Protein AF-A0A950SQJ6-F1 (afdb_monomer)

Sequence (70 aa):
ELRAQVQARAVGGNSVTEVLQVMLLNNIKIKHPASQIVAMDWARGVTVVKLPKGGMQAVHFDPATLQIKG

Structure (mmCIF, N/CA/C/O backbone):
data_AF-A0A950SQJ6-F1
#
_entry.id   AF-A0A950SQJ6-F1
#
loop_
_atom_site.group_PDB
_atom_site.id
_atom_site.type_symbol
_atom_site.label_atom_id
_atom_site.label_alt_id
_atom_site.label_comp_id
_atom_site.label_asym_id
_atom_site.label_entity_id
_atom_site.label_seq_id
_atom_site.pdbx_PDB_ins_code
_atom_site.Cartn_x
_atom_site.Cartn_y
_atom_site.Cartn_z
_atom_site.occupancy
_atom_site.B_iso_or_equiv
_atom_site.auth_seq_id
_atom_site.auth_comp_id
_atom_site.auth_asym_id
_atom_site.auth_atom_id
_atom_site.pdbx_PDB_model_num
ATOM 1 N N . GLU A 1 1 ? 3.554 5.297 -17.024 1.00 64.56 1 GLU A N 1
ATOM 2 C CA . GLU A 1 1 ? 4.123 6.217 -16.009 1.00 64.56 1 GLU A CA 1
ATOM 3 C C . GLU A 1 1 ? 4.389 5.583 -14.637 1.00 64.56 1 GLU A C 1
ATOM 5 O O . GLU A 1 1 ? 5.476 5.797 -14.118 1.00 64.56 1 GLU A O 1
ATOM 10 N N . LEU A 1 2 ? 3.503 4.749 -14.065 1.00 66.12 2 LEU A N 1
ATOM 11 C CA . LEU A 1 2 ? 3.727 4.128 -12.740 1.00 66.12 2 LEU A CA 1
ATOM 12 C C . LEU A 1 2 ? 4.979 3.225 -12.669 1.00 66.12 2 LEU A C 1
ATOM 14 O O . LEU A 1 2 ? 5.764 3.330 -11.733 1.00 66.12 2 LEU A O 1
ATOM 18 N N . ARG A 1 3 ? 5.224 2.389 -13.691 1.00 66.12 3 ARG A N 1
ATOM 19 C CA . ARG A 1 3 ? 6.415 1.514 -13.745 1.00 66.12 3 ARG A CA 1
ATOM 20 C C . ARG A 1 3 ? 7.741 2.281 -13.704 1.00 66.12 3 ARG A C 1
ATOM 22 O O . ARG A 1 3 ? 8.646 1.863 -12.992 1.00 66.12 3 ARG A O 1
ATOM 29 N N . ALA A 1 4 ? 7.834 3.399 -14.424 1.00 67.19 4 ALA A N 1
ATOM 30 C CA . ALA A 1 4 ? 9.047 4.216 -14.472 1.00 67.19 4 ALA A CA 1
ATOM 31 C C . ALA A 1 4 ? 9.337 4.872 -13.111 1.00 67.19 4 ALA A C 1
ATOM 33 O O . ALA A 1 4 ? 10.474 4.868 -12.652 1.00 67.19 4 ALA A O 1
ATOM 34 N N . GLN A 1 5 ? 8.297 5.355 -12.419 1.00 67.81 5 GLN A N 1
ATOM 35 C CA . GLN A 1 5 ? 8.433 5.896 -11.061 1.00 67.81 5 GLN A CA 1
ATOM 36 C C . GLN A 1 5 ? 8.848 4.828 -10.043 1.00 67.81 5 GLN A C 1
ATOM 38 O O . GLN A 1 5 ? 9.612 5.114 -9.123 1.00 67.81 5 GLN A O 1
ATOM 43 N N . VAL A 1 6 ? 8.347 3.601 -10.200 1.00 65.94 6 VAL A N 1
ATOM 44 C CA . VAL A 1 6 ? 8.689 2.479 -9.321 1.00 65.94 6 VAL A CA 1
ATOM 45 C C . VAL A 1 6 ? 10.136 2.036 -9.544 1.00 65.94 6 VAL A C 1
ATOM 47 O O . VAL A 1 6 ? 10.874 1.884 -8.577 1.00 65.94 6 VAL A O 1
ATOM 50 N N . GLN A 1 7 ? 10.573 1.911 -10.801 1.00 65.44 7 GLN A N 1
ATOM 51 C CA . GLN A 1 7 ? 11.961 1.576 -11.140 1.00 65.44 7 GLN A CA 1
ATOM 52 C C . GLN A 1 7 ? 12.952 2.641 -10.668 1.00 65.44 7 GLN A C 1
ATOM 54 O O . GLN A 1 7 ? 13.989 2.293 -10.117 1.00 65.44 7 GLN A O 1
ATOM 59 N N . ALA A 1 8 ? 12.616 3.925 -10.803 1.00 69.00 8 ALA A N 1
ATOM 60 C CA . ALA A 1 8 ? 13.470 5.014 -10.331 1.00 69.00 8 ALA A CA 1
ATOM 61 C C . ALA A 1 8 ? 13.664 5.016 -8.801 1.00 69.00 8 ALA A C 1
ATOM 63 O O . ALA A 1 8 ? 14.684 5.494 -8.312 1.00 69.00 8 ALA A O 1
ATOM 64 N N . ARG A 1 9 ? 12.695 4.489 -8.039 1.00 64.06 9 ARG A N 1
ATOM 65 C CA . ARG A 1 9 ? 12.748 4.397 -6.568 1.00 64.06 9 ARG A CA 1
ATOM 66 C C . ARG A 1 9 ? 13.303 3.058 -6.062 1.00 64.06 9 ARG A C 1
ATOM 68 O O . ARG A 1 9 ? 13.673 2.970 -4.895 1.00 64.06 9 ARG A O 1
ATOM 75 N N . ALA A 1 10 ? 13.380 2.039 -6.918 1.00 61.66 10 ALA A N 1
ATOM 76 C CA . ALA A 1 10 ? 13.925 0.716 -6.612 1.00 61.66 10 ALA A CA 1
ATOM 77 C C . ALA A 1 10 ? 15.462 0.703 -6.740 1.00 61.66 10 ALA A C 1
ATOM 79 O O . ALA A 1 10 ? 16.035 -0.004 -7.568 1.00 61.66 10 ALA A O 1
ATOM 80 N N . VAL A 1 11 ? 16.127 1.548 -5.949 1.00 62.75 11 VAL A N 1
ATOM 81 C CA . VAL A 1 11 ? 17.589 1.713 -5.910 1.00 62.75 11 VAL A CA 1
ATOM 82 C C . VAL A 1 11 ? 18.101 1.541 -4.477 1.00 62.75 11 VAL A C 1
ATOM 84 O O . VAL A 1 11 ? 17.363 1.765 -3.518 1.00 62.75 11 VAL A O 1
ATOM 87 N N . GLY A 1 12 ? 19.365 1.135 -4.317 1.00 58.47 12 GLY A N 1
ATOM 88 C CA . GLY A 1 12 ? 20.020 1.084 -3.001 1.00 58.47 12 GLY A CA 1
ATOM 89 C C . GLY A 1 12 ? 19.501 -0.000 -2.047 1.00 58.47 12 GLY A C 1
ATOM 90 O O . GLY A 1 12 ? 19.489 0.218 -0.842 1.00 58.47 12 GLY A O 1
ATOM 91 N N 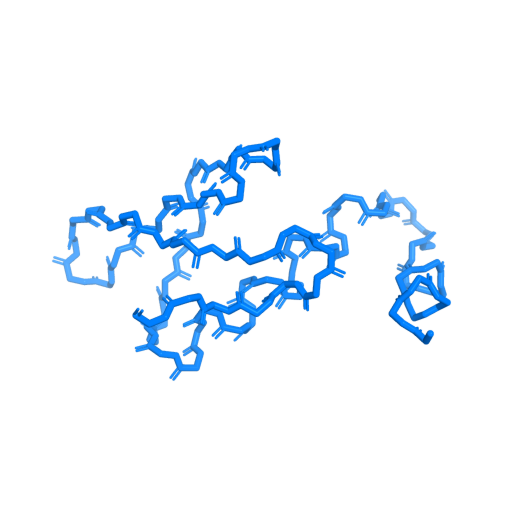. GLY A 1 13 ? 19.061 -1.150 -2.571 1.00 63.28 13 GLY A N 1
ATOM 92 C CA . GLY A 1 13 ? 18.592 -2.291 -1.769 1.00 63.28 1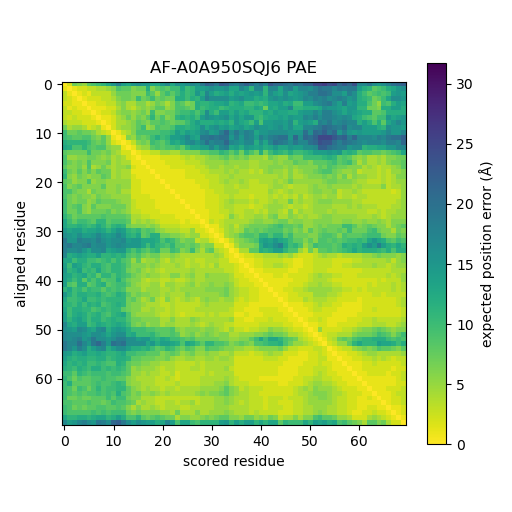3 GLY A CA 1
ATOM 93 C C . GLY A 1 13 ? 17.073 -2.401 -1.624 1.00 63.28 13 GLY A C 1
ATOM 94 O O . GLY A 1 13 ? 16.598 -3.441 -1.186 1.00 63.28 13 GLY A O 1
ATOM 95 N N . ASN A 1 14 ? 16.314 -1.391 -2.063 1.00 66.31 14 ASN A N 1
ATOM 96 C CA . ASN A 1 14 ? 14.855 -1.466 -2.123 1.00 66.31 14 ASN A CA 1
ATOM 97 C C . ASN A 1 14 ? 14.403 -2.194 -3.391 1.00 66.31 14 ASN A C 1
ATOM 99 O O . ASN A 1 14 ? 14.701 -1.779 -4.515 1.00 66.31 14 ASN A O 1
ATOM 103 N N . SER A 1 15 ? 13.637 -3.259 -3.216 1.00 79.50 15 SER A N 1
ATOM 104 C CA . SER A 1 15 ? 12.973 -3.972 -4.296 1.00 79.50 15 SER A CA 1
ATOM 105 C C . SER A 1 15 ? 11.785 -3.178 -4.849 1.00 79.50 15 SER A C 1
ATOM 107 O O . SER A 1 15 ? 11.132 -2.389 -4.164 1.00 79.50 15 SER A O 1
ATOM 109 N N . VAL A 1 16 ? 11.444 -3.453 -6.108 1.00 77.19 16 VAL A N 1
ATOM 110 C CA . VAL A 1 16 ? 10.216 -2.962 -6.760 1.00 77.19 16 VAL A CA 1
ATOM 111 C C . VAL A 1 16 ? 8.976 -3.227 -5.894 1.00 77.19 16 VAL A C 1
ATOM 113 O O . VAL A 1 16 ? 8.097 -2.374 -5.790 1.00 77.19 16 VAL A O 1
ATOM 116 N N . THR A 1 17 ? 8.924 -4.385 -5.235 1.00 78.00 17 THR A N 1
ATOM 117 C CA . THR A 1 17 ? 7.816 -4.790 -4.364 1.00 78.00 17 THR A CA 1
ATOM 118 C C . THR A 1 17 ? 7.678 -3.891 -3.137 1.00 78.00 17 THR A C 1
ATOM 120 O O . THR A 1 17 ? 6.562 -3.504 -2.796 1.00 78.00 17 THR A O 1
ATOM 123 N N . GLU A 1 18 ? 8.784 -3.521 -2.492 1.00 77.81 18 GLU A N 1
ATOM 124 C CA . GLU A 1 18 ? 8.770 -2.626 -1.325 1.00 77.81 18 GLU A CA 1
ATOM 125 C C . GLU A 1 18 ? 8.326 -1.215 -1.713 1.00 77.81 18 GLU A C 1
ATOM 127 O O . GLU A 1 18 ? 7.507 -0.604 -1.025 1.00 77.81 18 GLU A O 1
ATOM 132 N N . VAL A 1 19 ? 8.776 -0.719 -2.869 1.00 83.06 19 VAL A N 1
ATOM 133 C CA . VAL A 1 19 ? 8.316 0.571 -3.399 1.00 83.06 19 VAL A CA 1
ATOM 134 C C . VAL A 1 19 ? 6.801 0.554 -3.628 1.00 83.06 19 VAL A C 1
ATOM 136 O O . VAL A 1 19 ? 6.102 1.481 -3.211 1.00 83.06 19 VAL A O 1
ATOM 139 N N . LEU A 1 20 ? 6.271 -0.508 -4.242 1.00 82.75 20 LEU A N 1
ATOM 140 C CA . LEU A 1 20 ? 4.831 -0.664 -4.466 1.00 82.75 20 LEU A CA 1
ATOM 141 C C . LEU A 1 20 ? 4.048 -0.767 -3.146 1.00 82.75 20 LEU A C 1
ATOM 143 O O . LEU A 1 20 ? 2.981 -0.165 -3.027 1.00 82.75 20 LEU A O 1
ATOM 147 N N . GLN A 1 21 ? 4.583 -1.465 -2.138 1.00 81.31 21 GLN A N 1
ATOM 148 C CA . GLN A 1 21 ? 3.985 -1.544 -0.800 1.00 81.31 21 GLN A CA 1
ATOM 149 C C . GLN A 1 21 ? 3.885 -0.175 -0.127 1.00 81.31 21 GLN A C 1
ATOM 151 O O . GLN A 1 21 ? 2.840 0.154 0.434 1.00 81.31 21 GLN A O 1
ATOM 156 N N . VAL A 1 22 ? 4.939 0.641 -0.199 1.00 84.25 22 VAL A N 1
ATOM 157 C CA . VAL A 1 22 ? 4.939 1.994 0.374 1.00 84.25 22 VAL A CA 1
ATOM 158 C C . VAL A 1 22 ? 3.933 2.891 -0.346 1.00 84.25 22 VAL A C 1
ATOM 160 O O . VAL A 1 22 ? 3.179 3.615 0.305 1.00 84.25 22 VAL A O 1
ATOM 163 N N . MET A 1 23 ? 3.871 2.823 -1.679 1.00 85.75 23 MET A N 1
ATOM 164 C CA . MET A 1 23 ? 2.887 3.579 -2.461 1.00 85.75 23 MET A CA 1
ATOM 165 C C . MET A 1 23 ? 1.453 3.189 -2.094 1.00 85.75 23 MET A C 1
ATOM 167 O O . MET A 1 23 ? 0.620 4.064 -1.851 1.00 85.75 23 MET A O 1
ATOM 171 N N . LEU A 1 24 ? 1.179 1.888 -1.984 1.00 84.12 24 LEU A N 1
A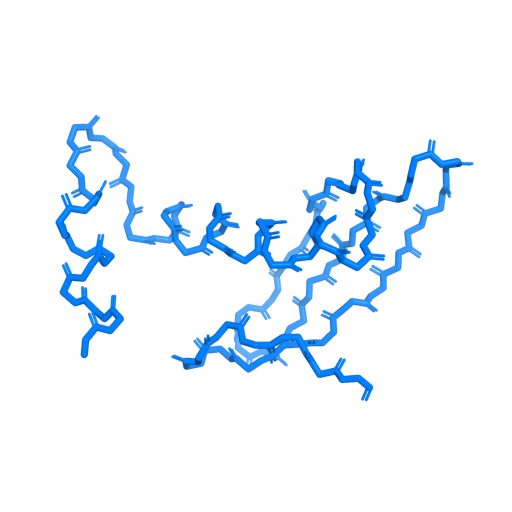TOM 172 C CA . LEU A 1 24 ? -0.120 1.384 -1.559 1.00 84.12 24 LEU A CA 1
ATOM 173 C C . LEU A 1 24 ? -0.456 1.837 -0.131 1.00 84.12 24 LEU A C 1
ATOM 175 O O . LEU A 1 24 ? -1.552 2.336 0.114 1.00 84.12 24 LEU A O 1
ATOM 179 N N . LEU A 1 25 ? 0.491 1.735 0.804 1.00 82.56 25 LEU A N 1
ATOM 180 C CA . LEU A 1 25 ? 0.311 2.183 2.185 1.00 82.56 25 LEU A CA 1
ATOM 181 C C . LEU A 1 25 ? -0.039 3.674 2.266 1.00 82.56 25 LEU A C 1
ATOM 183 O O . LEU A 1 25 ? -0.895 4.054 3.063 1.00 82.56 25 LEU A O 1
ATOM 187 N N . ASN A 1 26 ? 0.586 4.516 1.443 1.00 84.50 26 ASN A N 1
ATOM 188 C CA . ASN A 1 26 ? 0.267 5.941 1.384 1.00 84.50 26 ASN A CA 1
ATOM 189 C C . ASN A 1 26 ? -1.170 6.178 0.898 1.00 84.50 26 ASN A C 1
ATOM 191 O O . ASN A 1 26 ? -1.893 6.952 1.522 1.00 84.50 26 ASN A O 1
ATOM 195 N N . ASN A 1 27 ? -1.618 5.458 -0.137 1.00 83.25 27 ASN A N 1
ATOM 196 C CA . ASN A 1 27 ? -3.004 5.526 -0.616 1.00 83.25 27 ASN A CA 1
ATOM 197 C C . ASN A 1 27 ? -4.012 5.083 0.457 1.00 83.25 27 ASN A C 1
ATOM 199 O O . ASN A 1 27 ? -5.068 5.694 0.611 1.00 83.25 27 ASN A O 1
ATOM 203 N N . ILE A 1 28 ? -3.682 4.042 1.224 1.00 80.06 28 ILE A N 1
ATOM 204 C CA . ILE A 1 28 ? -4.512 3.566 2.338 1.00 80.06 28 ILE A CA 1
ATOM 205 C C . ILE A 1 28 ? -4.577 4.618 3.442 1.00 80.06 28 ILE A C 1
ATOM 207 O O . ILE A 1 28 ? -5.670 4.911 3.917 1.00 80.06 28 ILE A O 1
ATOM 211 N N . LYS A 1 29 ? -3.442 5.215 3.828 1.00 79.25 29 LYS A N 1
ATOM 212 C CA . LYS A 1 29 ? -3.364 6.207 4.914 1.00 79.25 29 LYS A CA 1
ATOM 213 C C . LYS A 1 29 ? -4.229 7.447 4.673 1.00 79.25 29 LYS A C 1
ATOM 215 O O . LYS A 1 29 ? -4.643 8.068 5.646 1.00 79.25 29 LYS A O 1
ATOM 220 N N . ILE A 1 30 ? -4.537 7.775 3.414 1.00 80.69 30 ILE A N 1
ATOM 221 C CA . ILE A 1 30 ? -5.491 8.839 3.057 1.00 80.69 30 ILE A CA 1
ATOM 222 C C . ILE A 1 30 ? -6.904 8.514 3.571 1.00 80.69 30 ILE A C 1
ATOM 224 O O . ILE A 1 30 ? -7.594 9.403 4.059 1.00 80.69 30 ILE A O 1
ATOM 228 N N . LYS A 1 31 ? -7.336 7.248 3.481 1.00 72.75 31 LYS A N 1
ATOM 229 C CA . LYS A 1 31 ? -8.669 6.792 3.925 1.00 72.75 31 LYS A CA 1
ATOM 230 C C . LYS A 1 31 ? -8.678 6.268 5.366 1.00 72.75 31 LYS A C 1
ATOM 232 O O . LYS A 1 31 ? -9.669 6.421 6.072 1.00 72.75 31 LYS A O 1
ATOM 237 N N . HIS A 1 32 ? -7.579 5.660 5.802 1.00 72.69 32 HIS A N 1
ATOM 238 C CA . HIS A 1 32 ? -7.409 5.041 7.113 1.00 72.69 32 HIS A CA 1
ATOM 239 C C . HIS A 1 32 ? -6.138 5.596 7.775 1.00 72.69 32 HIS A C 1
ATOM 241 O O . HIS A 1 32 ? -5.062 5.008 7.646 1.00 72.69 32 HIS A O 1
ATOM 247 N N . PRO A 1 33 ? -6.223 6.740 8.477 1.00 68.69 33 PRO A N 1
ATOM 248 C CA . PRO A 1 33 ? -5.061 7.355 9.108 1.00 68.69 33 PRO A CA 1
ATOM 249 C C . PRO A 1 33 ? -4.371 6.360 10.051 1.00 68.69 33 PRO A C 1
ATOM 251 O O . PRO A 1 33 ? -5.045 5.642 10.782 1.00 68.69 33 PRO A O 1
ATOM 254 N N . ALA A 1 34 ? -3.036 6.317 10.042 1.00 65.19 34 ALA A N 1
ATOM 255 C CA . ALA A 1 34 ? -2.214 5.466 10.917 1.00 65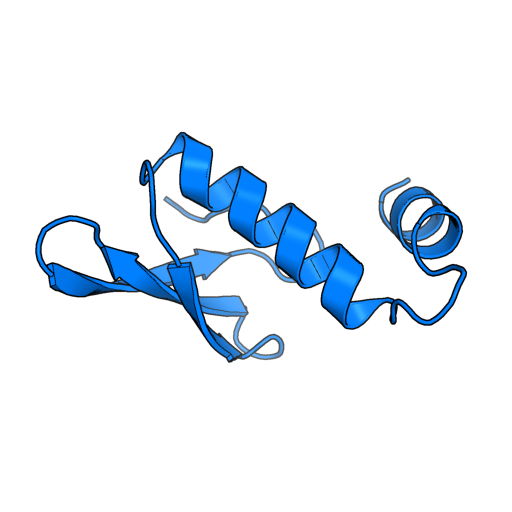.19 34 ALA A CA 1
ATOM 256 C C . ALA A 1 34 ? -2.428 3.936 10.798 1.00 65.19 34 ALA A C 1
ATOM 258 O O . ALA A 1 34 ? -2.102 3.184 11.715 1.00 65.19 34 ALA A O 1
ATOM 259 N N . SER A 1 35 ? -2.910 3.453 9.652 1.00 74.25 35 SER A N 1
ATOM 260 C CA . SER A 1 35 ? -2.962 2.020 9.356 1.00 74.25 35 SER A CA 1
ATOM 261 C C . SER A 1 35 ? -1.582 1.428 9.026 1.00 74.25 35 SER A C 1
ATOM 263 O O . SER A 1 35 ? -0.777 2.074 8.349 1.00 74.25 35 SER A O 1
ATOM 265 N N . GLN A 1 36 ? -1.335 0.181 9.436 1.00 82.44 36 GLN A N 1
ATOM 266 C CA . GLN A 1 36 ? -0.160 -0.617 9.055 1.00 82.44 36 GLN A CA 1
ATOM 267 C C . GLN A 1 36 ? -0.602 -1.817 8.212 1.00 82.44 36 GLN A C 1
ATOM 269 O O . GLN A 1 36 ? -1.514 -2.531 8.623 1.00 82.44 36 GLN A O 1
ATOM 274 N N . ILE A 1 37 ? 0.045 -2.072 7.071 1.00 84.50 37 ILE A N 1
ATOM 275 C CA . ILE A 1 37 ? -0.173 -3.315 6.312 1.00 84.50 37 ILE A CA 1
ATOM 276 C C . ILE A 1 37 ? 0.428 -4.478 7.110 1.00 84.50 37 ILE A C 1
ATOM 278 O O . ILE A 1 37 ? 1.606 -4.441 7.459 1.00 84.50 37 ILE A O 1
ATOM 282 N N . VAL A 1 38 ? -0.383 -5.495 7.401 1.00 88.44 38 VAL A N 1
ATOM 283 C CA . VAL A 1 38 ? 0.032 -6.703 8.139 1.00 88.44 38 VAL A CA 1
ATOM 284 C C . VAL A 1 38 ? 0.067 -7.952 7.262 1.00 88.44 38 VAL A C 1
ATOM 286 O O . VAL A 1 38 ? 0.781 -8.896 7.580 1.00 88.44 38 VAL A O 1
ATOM 289 N N . ALA A 1 39 ? -0.672 -7.958 6.154 1.00 87.19 39 ALA A N 1
ATOM 290 C CA . ALA A 1 39 ? -0.626 -9.007 5.142 1.00 87.19 39 ALA A CA 1
ATOM 291 C C . ALA A 1 39 ? -1.070 -8.441 3.793 1.00 87.19 39 ALA A C 1
ATOM 293 O O . ALA A 1 39 ? -1.847 -7.487 3.746 1.00 87.19 39 ALA A O 1
ATOM 294 N N . MET A 1 40 ? -0.604 -9.030 2.695 1.00 87.31 40 MET A N 1
ATOM 295 C CA . MET A 1 40 ? -0.982 -8.596 1.355 1.00 87.31 40 MET A CA 1
ATOM 296 C C . MET A 1 40 ? -0.915 -9.750 0.362 1.00 87.31 40 MET A C 1
ATOM 298 O O . MET A 1 40 ? 0.042 -10.520 0.354 1.00 87.31 40 MET A O 1
ATOM 302 N N . ASP A 1 41 ? -1.918 -9.807 -0.504 1.00 87.06 41 ASP A N 1
ATOM 303 C CA . ASP A 1 41 ? -1.994 -10.697 -1.650 1.00 87.06 41 ASP A CA 1
ATOM 304 C C . ASP A 1 41 ? -2.126 -9.846 -2.920 1.00 87.06 41 ASP A C 1
ATOM 306 O O . ASP A 1 41 ? -3.185 -9.288 -3.225 1.00 87.06 41 ASP A O 1
ATOM 310 N N . TRP A 1 42 ? -1.019 -9.729 -3.656 1.0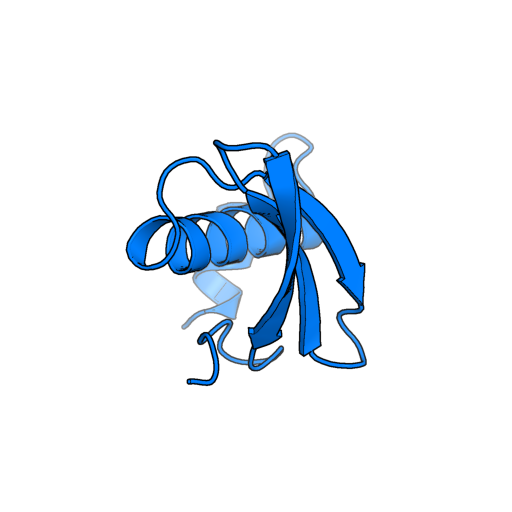0 82.44 42 TRP A N 1
ATOM 311 C CA . TRP A 1 42 ? -0.960 -8.988 -4.916 1.00 82.44 42 TRP A CA 1
ATOM 312 C C . TRP A 1 42 ? -1.802 -9.621 -6.020 1.00 82.44 42 TRP A C 1
ATOM 314 O O . TRP A 1 42 ? -2.383 -8.895 -6.823 1.00 82.44 42 TRP A O 1
ATOM 324 N N . ALA A 1 43 ? -1.876 -10.954 -6.067 1.00 85.50 43 ALA A N 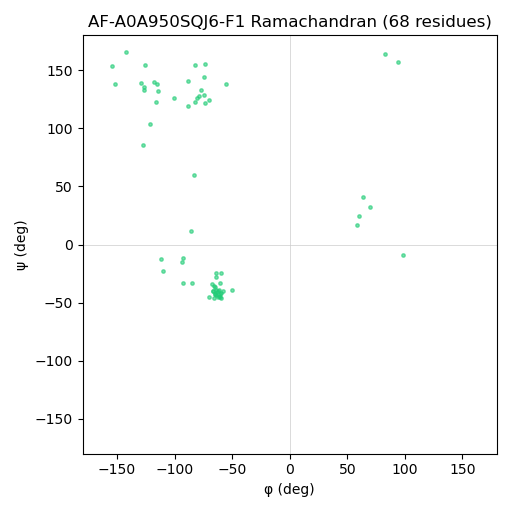1
ATOM 325 C CA . ALA A 1 43 ? -2.608 -11.664 -7.110 1.00 85.50 43 ALA A CA 1
ATOM 326 C C . ALA A 1 43 ? -4.115 -11.425 -6.977 1.00 85.50 43 ALA A C 1
ATOM 328 O O . ALA A 1 43 ? -4.824 -11.324 -7.976 1.00 85.50 43 ALA A O 1
ATOM 329 N N . ARG A 1 44 ? -4.595 -11.287 -5.737 1.00 87.06 44 ARG A N 1
ATOM 330 C CA . ARG A 1 44 ? -6.001 -10.998 -5.435 1.00 87.06 44 ARG A CA 1
ATOM 331 C C . ARG A 1 44 ? -6.311 -9.508 -5.297 1.00 87.06 44 ARG A C 1
ATOM 333 O O . ARG A 1 44 ? -7.484 -9.150 -5.257 1.00 87.06 44 ARG A O 1
ATOM 340 N N . GLY A 1 45 ? -5.297 -8.642 -5.229 1.00 89.69 45 GLY A N 1
ATOM 341 C CA . GLY A 1 45 ? -5.485 -7.206 -5.005 1.00 89.69 45 GLY A CA 1
ATOM 342 C C . GLY A 1 45 ? -6.103 -6.909 -3.641 1.00 89.69 45 GLY A C 1
ATOM 343 O O . GLY A 1 45 ? -7.005 -6.080 -3.530 1.00 89.69 45 GLY A O 1
ATOM 344 N N . VAL A 1 46 ? -5.659 -7.620 -2.602 1.00 90.50 46 VAL A N 1
ATOM 345 C CA . VAL A 1 46 ? -6.167 -7.466 -1.233 1.00 90.50 46 VAL A CA 1
ATOM 346 C C . VAL A 1 46 ? -5.015 -7.210 -0.280 1.00 90.50 46 VAL A C 1
ATOM 348 O O . VAL A 1 46 ? -3.983 -7.875 -0.325 1.00 90.50 46 VAL A O 1
ATOM 351 N N . THR A 1 47 ? -5.196 -6.248 0.614 1.00 91.25 47 THR A N 1
ATOM 352 C CA . THR A 1 47 ? -4.272 -5.984 1.712 1.00 91.25 47 THR A CA 1
ATOM 353 C C . THR A 1 47 ? -5.036 -5.920 3.021 1.00 91.25 47 THR A C 1
ATOM 355 O O . THR A 1 47 ? -6.145 -5.396 3.082 1.00 91.25 47 THR A O 1
ATOM 358 N N . VAL A 1 48 ? -4.469 -6.496 4.072 1.00 89.81 48 VAL A N 1
ATOM 359 C CA . VAL A 1 48 ? -5.031 -6.437 5.417 1.00 89.81 48 VAL A CA 1
ATOM 360 C C . VAL A 1 48 ? -4.268 -5.378 6.181 1.00 89.81 48 VAL A C 1
ATOM 362 O O . VAL A 1 48 ? -3.038 -5.420 6.271 1.00 89.81 48 VAL A O 1
ATOM 365 N N . VAL A 1 49 ? -5.008 -4.434 6.749 1.00 88.75 49 VAL A N 1
ATOM 366 C CA . VAL A 1 49 ? -4.442 -3.342 7.527 1.00 88.75 49 VAL A CA 1
ATOM 367 C C . VAL A 1 49 ? -4.874 -3.437 8.976 1.00 88.75 49 VAL A C 1
ATOM 369 O O . VAL A 1 49 ? -6.036 -3.701 9.276 1.00 88.75 49 VAL A O 1
ATOM 372 N N . LYS A 1 50 ? -3.938 -3.195 9.889 1.00 86.06 50 LYS A N 1
ATOM 373 C CA . LYS A 1 50 ? -4.242 -2.969 11.298 1.00 86.06 50 LYS A CA 1
ATOM 374 C C . LYS A 1 50 ? -4.698 -1.525 11.469 1.00 86.06 50 LYS A C 1
ATOM 376 O O . LYS A 1 50 ? -3.985 -0.609 11.059 1.00 86.06 50 LYS A O 1
ATOM 381 N N . LEU A 1 51 ? -5.870 -1.332 12.065 1.00 83.50 51 LEU A N 1
ATOM 382 C CA . LEU A 1 51 ? -6.413 -0.008 12.359 1.00 83.50 51 LEU A CA 1
ATOM 383 C C . LEU A 1 51 ? -5.815 0.554 13.665 1.00 83.50 51 LEU A C 1
ATOM 385 O O . LEU A 1 51 ? -5.442 -0.222 14.551 1.00 83.50 51 LEU A O 1
ATOM 389 N N . PRO A 1 52 ? -5.766 1.889 13.840 1.00 74.44 52 PRO A N 1
ATOM 390 C CA . PRO A 1 52 ? -5.142 2.512 15.014 1.00 74.44 52 PRO A CA 1
ATOM 391 C C . PRO A 1 52 ? -5.780 2.114 16.347 1.00 74.44 52 PRO A C 1
ATOM 393 O O . PRO A 1 52 ? -5.093 2.000 17.355 1.00 74.44 52 PRO A O 1
ATOM 396 N N . LYS A 1 53 ? -7.098 1.882 16.354 1.00 78.69 53 LYS A N 1
ATOM 397 C CA . LYS A 1 53 ? -7.870 1.514 17.553 1.00 78.69 53 LYS A CA 1
ATOM 398 C C . LYS A 1 53 ? -7.858 0.007 17.846 1.00 78.69 53 LYS A C 1
ATOM 400 O O . LYS A 1 53 ? -8.625 -0.461 18.680 1.00 78.69 53 L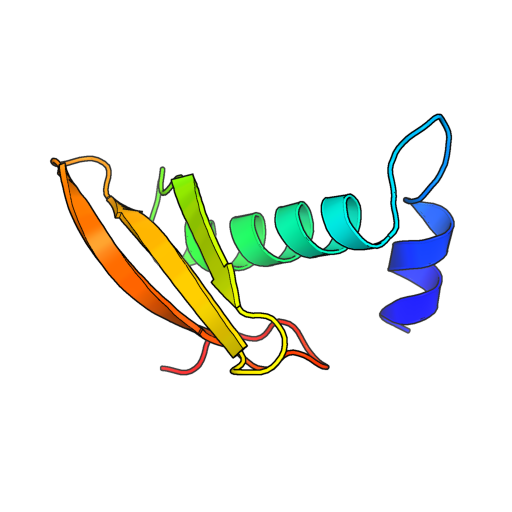YS A O 1
ATOM 405 N N . GLY A 1 54 ? -7.000 -0.749 17.162 1.00 74.75 54 GLY A N 1
ATOM 406 C CA . GLY A 1 54 ? -7.074 -2.204 17.129 1.00 74.75 54 GLY A CA 1
ATOM 407 C C . GLY A 1 54 ? -8.092 -2.694 16.098 1.00 74.75 54 GLY A C 1
ATOM 408 O O . GLY A 1 54 ? -8.910 -1.932 15.585 1.00 74.75 54 GLY A O 1
ATOM 409 N N . GLY A 1 55 ? -7.998 -3.977 15.755 1.00 83.69 55 GLY A N 1
ATOM 410 C CA . GLY A 1 55 ? -8.763 -4.582 14.665 1.00 83.69 55 GLY A CA 1
ATOM 411 C C . GLY A 1 55 ? -8.005 -4.603 13.337 1.00 83.69 55 GLY A C 1
ATOM 412 O O . GLY A 1 55 ? -7.061 -3.840 13.110 1.00 83.69 55 GLY A O 1
ATOM 413 N N . MET A 1 56 ? -8.411 -5.530 12.474 1.00 90.44 56 MET A N 1
ATOM 414 C CA . MET A 1 56 ? -7.883 -5.687 11.124 1.00 90.44 56 MET A CA 1
ATOM 415 C C . MET A 1 56 ? -9.004 -5.453 10.118 1.00 90.44 56 MET A C 1
ATOM 417 O O . MET A 1 56 ? -10.125 -5.912 10.327 1.00 90.44 56 MET A O 1
ATOM 421 N N . GLN A 1 57 ? -8.695 -4.764 9.027 1.00 87.81 57 GLN A N 1
ATOM 422 C CA . GLN A 1 57 ? -9.622 -4.530 7.929 1.00 87.81 57 GLN A CA 1
ATOM 423 C C . GLN A 1 57 ? -8.987 -4.977 6.615 1.00 87.81 57 GLN A C 1
ATOM 425 O O . GLN A 1 57 ? -7.838 -4.642 6.329 1.00 87.81 57 GLN A O 1
ATOM 430 N N . ALA A 1 58 ? -9.744 -5.721 5.811 1.00 90.12 58 ALA A N 1
ATOM 431 C CA . ALA A 1 58 ? -9.365 -6.007 4.436 1.00 90.12 58 ALA A CA 1
ATOM 432 C C . ALA A 1 58 ? -9.682 -4.793 3.555 1.00 90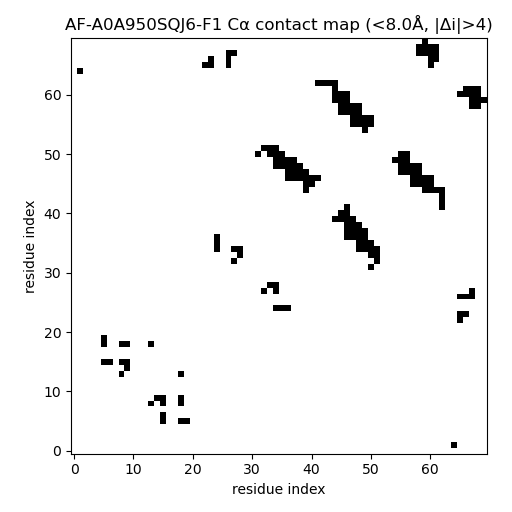.12 58 ALA A C 1
ATOM 434 O O . ALA A 1 58 ? -10.801 -4.279 3.555 1.00 90.12 58 ALA A O 1
ATOM 435 N N . VAL A 1 59 ? -8.687 -4.348 2.799 1.00 89.00 59 VAL A N 1
ATOM 436 C CA . VAL A 1 59 ? -8.776 -3.263 1.830 1.00 89.00 59 VAL A CA 1
ATOM 437 C C . VAL A 1 59 ? -8.503 -3.854 0.454 1.00 89.00 59 VAL A C 1
ATOM 439 O O . VAL A 1 59 ? -7.455 -4.456 0.212 1.00 89.00 59 VAL A O 1
ATOM 442 N N . HIS A 1 60 ? -9.462 -3.689 -0.449 1.00 91.38 60 HIS A N 1
ATOM 443 C CA . HIS A 1 60 ? -9.328 -4.130 -1.830 1.00 91.38 60 HIS A CA 1
ATOM 444 C C . HIS A 1 60 ? -8.697 -3.015 -2.658 1.00 91.38 60 HIS A C 1
ATOM 446 O O . HIS A 1 60 ? -9.010 -1.835 -2.486 1.00 91.38 60 HIS A O 1
ATOM 452 N N . PHE A 1 61 ? -7.815 -3.381 -3.574 1.00 88.19 61 PHE A N 1
ATOM 453 C CA . PHE A 1 61 ? -7.156 -2.450 -4.472 1.00 88.19 61 PHE A CA 1
ATOM 454 C C . PHE A 1 61 ? -6.983 -3.061 -5.864 1.00 88.19 61 PHE A C 1
ATOM 456 O O . PHE A 1 61 ? -7.183 -4.256 -6.085 1.00 88.19 61 PHE A O 1
ATOM 463 N N . ASP A 1 62 ? -6.670 -2.220 -6.838 1.00 87.50 62 ASP A N 1
ATOM 464 C CA . ASP A 1 62 ? -6.277 -2.655 -8.174 1.00 87.50 62 ASP A CA 1
ATOM 465 C C . ASP A 1 62 ? -4.751 -2.885 -8.225 1.00 87.50 62 ASP A C 1
ATOM 467 O O . ASP A 1 62 ? -4.000 -1.937 -7.994 1.00 87.50 62 ASP A O 1
ATOM 471 N N . PRO A 1 63 ? -4.250 -4.099 -8.518 1.00 83.75 63 PRO A N 1
ATOM 472 C CA . PRO A 1 63 ? -2.8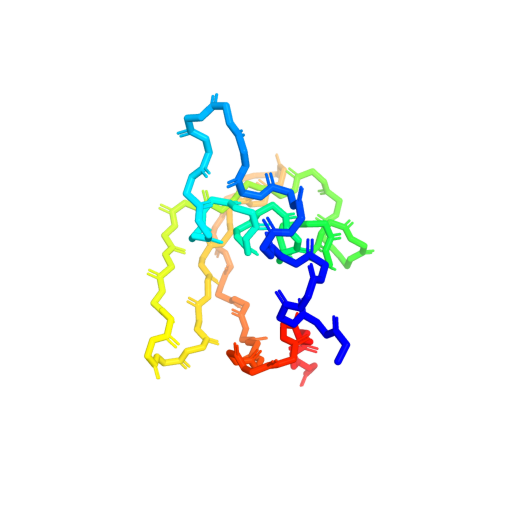10 -4.375 -8.543 1.00 83.75 63 PRO A CA 1
ATOM 473 C C . PRO A 1 63 ? -2.025 -3.612 -9.615 1.00 83.75 63 PRO A C 1
ATOM 475 O O . PRO A 1 63 ? -0.820 -3.415 -9.463 1.00 83.75 63 PRO A O 1
ATOM 478 N N . ALA A 1 64 ? -2.679 -3.189 -10.699 1.00 84.31 64 ALA A N 1
ATOM 479 C CA . ALA A 1 64 ? -2.045 -2.462 -11.790 1.00 84.31 64 ALA A CA 1
ATOM 480 C C . ALA A 1 64 ? -1.958 -0.956 -11.510 1.00 84.31 64 ALA A C 1
ATOM 482 O O . ALA A 1 64 ? -0.997 -0.315 -11.940 1.00 84.31 64 ALA A O 1
ATOM 483 N N . THR A 1 65 ? -2.936 -0.388 -10.795 1.00 84.69 65 THR A N 1
ATOM 484 C CA . THR A 1 65 ? -3.014 1.065 -10.537 1.00 84.69 65 THR A CA 1
ATOM 485 C C . THR A 1 65 ? -2.784 1.459 -9.077 1.00 84.69 65 THR A C 1
ATOM 487 O O . THR A 1 65 ? -2.589 2.638 -8.786 1.00 84.69 65 THR A O 1
ATOM 490 N N . LEU A 1 66 ? -2.787 0.493 -8.155 1.00 84.56 66 LEU A N 1
ATOM 491 C CA . LEU A 1 66 ? -2.741 0.663 -6.696 1.00 84.56 66 LEU A CA 1
ATOM 492 C C . LEU A 1 66 ? -3.892 1.496 -6.114 1.00 84.56 66 LEU A C 1
ATOM 494 O O . LEU A 1 66 ? -3.805 1.984 -4.982 1.00 84.56 66 LEU A O 1
ATOM 498 N N . GLN A 1 67 ? -4.969 1.684 -6.874 1.00 85.06 67 GLN A N 1
ATOM 499 C CA . GLN A 1 67 ? -6.132 2.433 -6.416 1.00 85.06 67 GLN A CA 1
ATOM 500 C C . GLN A 1 67 ? -6.972 1.586 -5.463 1.00 85.06 67 GLN A C 1
ATOM 502 O O . GLN A 1 67 ? -7.279 0.429 -5.750 1.00 85.06 67 GLN A O 1
ATOM 507 N N . ILE A 1 68 ? -7.363 2.178 -4.333 1.00 86.62 68 ILE A N 1
ATOM 508 C CA . ILE A 1 68 ? -8.235 1.535 -3.348 1.00 86.62 68 ILE A CA 1
ATOM 509 C C . ILE A 1 68 ? -9.663 1.490 -3.887 1.00 86.62 68 ILE A C 1
ATOM 511 O O . ILE A 1 68 ? -10.254 2.543 -4.145 1.00 86.62 68 ILE A O 1
ATOM 515 N N . LYS A 1 69 ? -10.227 0.287 -3.991 1.00 82.12 69 LYS A N 1
ATOM 516 C CA . LYS A 1 69 ? -11.625 0.070 -4.371 1.00 82.12 69 LYS A CA 1
ATOM 517 C C . LYS A 1 69 ? -12.516 0.446 -3.182 1.00 82.12 69 LYS A C 1
ATOM 519 O O . LYS A 1 69 ? -12.207 0.080 -2.047 1.00 82.12 69 LYS A O 1
ATOM 524 N N . GLY A 1 70 ? -13.515 1.289 -3.441 1.00 69.50 70 GLY A N 1
ATOM 525 C CA . GLY A 1 70 ? -14.506 1.739 -2.456 1.00 69.50 70 GLY A CA 1
ATOM 526 C C . GLY A 1 70 ? -15.640 0.745 -2.314 1.00 69.50 70 GLY A C 1
ATOM 527 O O . GLY A 1 70 ? -15.955 0.099 -3.336 1.00 69.50 70 GLY A O 1
#

Mean predicted aligned error: 6.91 Å

Nearest PDB structures (foldseek):
  5jwb-assembly1_H  TM=8.345E-01  e=3.756E+00  Plasmodium falciparum 3D7
  8bnv-assembly1_A  TM=7.169E-01  e=1.968E+00  Deferribacter desulfuricans
  4jpd-assembly1_A  TM=3.819E-01  e=9.662E-01  Burkholderia cenocepacia J2315
  6xtj-assembly1_AAA  TM=6.045E-01  e=3.094E+00  Homo sapiens
  4kb6-assembly1_A  TM=3.911E-01  e=4.275E+00  Sus scrofa

Solvent-accessible surface area (backbone atoms only — not comparable to full-atom values): 4132 Å² total; per-residue (Å²): 113,70,66,61,58,38,56,72,62,36,54,95,86,42,45,58,66,57,49,52,49,52,54,37,50,53,59,44,34,77,81,40,66,74,50,42,81,75,48,73,39,69,92,78,18,38,36,33,27,36,42,74,88,60,62,76,45,83,45,44,35,39,73,90,76,52,46,72,61,130

Secondary structure (DSSP, 8-state):
-HHHHHHHH--TT--HHHHHHHHHHHHHHHHSTT-EEEEEETTTTEEEEE-TTS-EEEEEB-TTT-PBP-

Foldseek 3Di:
DVVVVLVVVCPDPRHSVNSLVVVLVVLVCVVQPPWDFPDDDLVQQWTWIAGPVGDIDIWHADSVPSHTDD

pLDDT: mean 79.35, std 9.04, range [58.47, 91.38]

Radius of gyration: 12.27 Å; Cα contacts (8 Å, |Δi|>4): 95; chains: 1; bounding box: 34×20×34 Å